Protein AF-A0AAD9L3J3-F1 (afdb_monomer_lite)

Organism: Ridgeia piscesae (NCBI:txid27915)

Radius of gyration: 16.7 Å; chains: 1; bounding box: 38×34×41 Å

pLDDT: mean 74.34, std 14.85, range [34.91, 92.12]

Secondary structure (DSSP, 8-state):
-PPPPSTT--HHHHHHHHHHHHHHHHHHHHHHHHHHH-GGGGS---S-HHHHHHHHHHHHHHHHHHHHH-HHHHHHHSPEE-TT-PEEPPGGGG-TTGGGTT--

Sequence (104 aa):
MKPYSHRNIDRAKLIYNYRLSWHRRMVENAFGKHVNGFMVFLTTINLGPDKVADVLLAACCLHNYLVETNKHTYTSVHDTENTEHHAIAGASRTDPVNRYAFYL

Structure (mmCIF, N/CA/C/O backbone):
data_AF-A0AAD9L3J3-F1
#
_entry.id   AF-A0AAD9L3J3-F1
#
loop_
_atom_site.group_PDB
_atom_site.id
_atom_site.type_symbol
_atom_site.label_atom_id
_atom_site.label_alt_id
_atom_site.label_comp_id
_atom_site.label_asym_id
_atom_site.label_entity_id
_atom_site.label_seq_id
_atom_site.pdbx_PDB_ins_code
_atom_site.Cartn_x
_atom_site.Cartn_y
_atom_site.Cartn_z
_atom_site.occupancy
_atom_site.B_iso_or_equiv
_atom_site.auth_seq_id
_atom_site.auth_comp_id
_atom_site.auth_asym_id
_atom_site.auth_atom_id
_atom_site.pdbx_PDB_model_num
ATOM 1 N N . MET A 1 1 ? 5.222 -9.314 -11.041 1.00 78.38 1 MET A N 1
ATOM 2 C CA . MET A 1 1 ? 6.160 -9.125 -12.178 1.00 78.38 1 MET A CA 1
ATOM 3 C C . MET A 1 1 ? 7.602 -9.317 -11.721 1.00 78.38 1 MET A C 1
ATOM 5 O O . MET A 1 1 ? 7.926 -8.928 -10.603 1.00 78.38 1 MET A O 1
ATOM 9 N N . LYS A 1 2 ? 8.462 -9.908 -12.559 1.00 86.12 2 LYS A N 1
ATOM 10 C CA . LYS A 1 2 ? 9.881 -10.149 -12.244 1.00 86.12 2 LYS A CA 1
ATOM 11 C C . LYS A 1 2 ? 10.755 -9.056 -12.890 1.00 86.12 2 LYS A C 1
ATOM 13 O O . LYS A 1 2 ? 10.549 -8.788 -14.074 1.00 86.12 2 LYS A O 1
ATOM 18 N N . PRO A 1 3 ? 11.672 -8.397 -12.153 1.00 88.62 3 PRO A N 1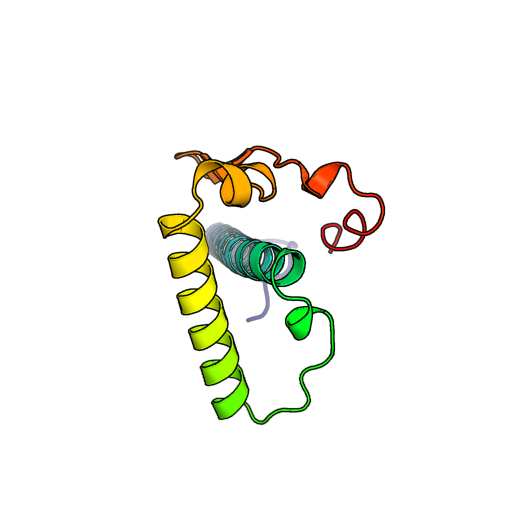
ATOM 19 C CA . PRO A 1 3 ? 12.611 -7.445 -12.749 1.00 88.62 3 PRO A CA 1
ATOM 20 C C . PRO A 1 3 ? 13.627 -8.171 -13.642 1.00 88.62 3 PRO A C 1
ATOM 22 O O . PRO A 1 3 ? 13.952 -9.338 -13.404 1.00 88.62 3 PRO A O 1
ATOM 25 N N . TYR A 1 4 ? 14.151 -7.478 -14.653 1.00 91.06 4 TYR A N 1
ATOM 26 C CA . TYR A 1 4 ? 15.258 -7.984 -15.464 1.00 91.06 4 TYR A CA 1
ATOM 27 C C . TYR A 1 4 ? 16.557 -8.016 -14.646 1.00 91.06 4 TYR A C 1
ATOM 29 O O . TYR A 1 4 ? 16.787 -7.150 -13.802 1.00 91.06 4 TYR A O 1
ATOM 37 N N . SER A 1 5 ? 17.413 -9.008 -14.908 1.00 87.50 5 SER A N 1
ATOM 38 C CA . SER A 1 5 ? 18.738 -9.123 -14.279 1.00 87.50 5 SER A CA 1
ATOM 39 C C . SER A 1 5 ? 19.615 -7.915 -14.613 1.00 87.50 5 SER A C 1
ATOM 41 O O . SER A 1 5 ? 19.650 -7.499 -15.762 1.00 87.50 5 SER A O 1
ATOM 43 N N . HIS A 1 6 ? 20.371 -7.397 -13.641 1.00 82.00 6 HIS A N 1
ATOM 44 C CA . HIS A 1 6 ? 21.234 -6.216 -13.802 1.00 82.00 6 HIS A CA 1
ATOM 45 C C . HIS A 1 6 ? 22.471 -6.441 -14.694 1.00 82.00 6 HIS A C 1
ATOM 47 O O . HIS A 1 6 ? 23.208 -5.499 -14.970 1.00 82.00 6 HIS A O 1
ATOM 53 N N . ARG A 1 7 ? 22.720 -7.672 -15.158 1.00 83.25 7 ARG A N 1
ATOM 54 C CA . ARG A 1 7 ? 23.859 -7.996 -16.032 1.00 83.25 7 ARG A CA 1
ATOM 55 C C . ARG A 1 7 ? 23.503 -7.724 -17.497 1.00 83.25 7 ARG A C 1
ATOM 57 O O . ARG A 1 7 ? 22.515 -8.271 -17.980 1.00 83.25 7 ARG A O 1
ATOM 64 N N . ASN A 1 8 ? 24.322 -6.931 -18.197 1.00 79.00 8 ASN A N 1
ATOM 65 C CA . ASN A 1 8 ? 24.156 -6.575 -19.617 1.00 79.00 8 ASN A CA 1
ATOM 66 C C . ASN A 1 8 ? 22.734 -6.087 -19.961 1.00 79.00 8 ASN A C 1
ATOM 68 O O . ASN A 1 8 ? 22.064 -6.626 -20.846 1.00 79.00 8 ASN A O 1
ATOM 72 N N . ILE A 1 9 ? 22.245 -5.091 -19.215 1.00 83.38 9 ILE A N 1
ATOM 73 C CA . ILE A 1 9 ? 20.902 -4.542 -19.407 1.00 83.38 9 ILE A CA 1
ATOM 74 C C . ILE A 1 9 ? 20.886 -3.527 -20.555 1.00 83.38 9 ILE A C 1
ATOM 76 O O . ILE A 1 9 ? 21.650 -2.567 -20.575 1.00 83.38 9 ILE A O 1
ATOM 80 N N . ASP A 1 10 ? 19.975 -3.747 -21.500 1.00 89.50 10 ASP A N 1
ATOM 81 C CA . ASP A 1 10 ? 19.651 -2.774 -22.538 1.00 89.50 10 ASP A CA 1
ATOM 82 C C . ASP A 1 10 ? 18.856 -1.589 -21.956 1.00 89.50 10 ASP A C 1
ATOM 84 O O . ASP A 1 10 ? 18.133 -1.737 -20.962 1.00 89.50 10 ASP A O 1
ATOM 88 N N . ARG A 1 11 ? 18.939 -0.413 -22.590 1.00 89.75 11 ARG A N 1
ATOM 89 C CA . ARG A 1 11 ? 18.298 0.821 -22.105 1.00 89.75 11 ARG A CA 1
ATOM 90 C C . ARG A 1 11 ? 16.798 0.644 -21.855 1.00 89.75 11 ARG A C 1
ATOM 92 O O . ARG A 1 11 ? 16.292 1.137 -20.847 1.00 89.75 11 ARG A O 1
ATOM 99 N N . ALA A 1 12 ? 16.087 -0.092 -22.711 1.00 89.44 12 ALA A N 1
ATOM 100 C CA . ALA A 1 12 ? 14.656 -0.336 -22.527 1.00 89.44 12 ALA A CA 1
ATOM 101 C C . ALA A 1 12 ? 14.364 -1.158 -21.256 1.00 89.44 12 ALA A C 1
ATOM 103 O O . ALA A 1 12 ? 13.420 -0.865 -20.517 1.00 89.44 12 ALA A O 1
ATOM 104 N N . LYS A 1 13 ? 15.215 -2.146 -20.950 1.00 90.88 13 LYS A N 1
ATOM 105 C CA . LYS A 1 13 ? 15.105 -2.977 -19.740 1.00 90.88 13 LYS A CA 1
ATOM 106 C C . LYS A 1 13 ? 15.420 -2.181 -18.474 1.00 90.88 13 LYS A C 1
ATOM 108 O O . LYS A 1 13 ? 14.774 -2.401 -17.451 1.00 90.88 13 LYS A O 1
ATOM 113 N N . LEU A 1 14 ? 16.358 -1.234 -18.549 1.00 90.12 14 LEU A N 1
ATOM 114 C CA . LEU A 1 14 ? 16.665 -0.321 -17.445 1.00 90.12 14 LEU A CA 1
ATOM 115 C C . LEU A 1 14 ? 15.466 0.579 -17.118 1.00 90.12 14 LEU A C 1
ATOM 117 O O . LEU A 1 14 ? 15.068 0.671 -15.958 1.00 90.12 14 LEU A O 1
ATOM 121 N N . ILE A 1 15 ? 14.844 1.178 -18.141 1.00 89.94 15 ILE A N 1
ATOM 122 C CA . ILE A 1 15 ? 13.639 2.009 -17.984 1.00 89.94 15 ILE A CA 1
ATOM 123 C C . ILE A 1 15 ? 12.494 1.189 -17.383 1.00 89.94 15 ILE A C 1
ATOM 125 O O . ILE A 1 15 ? 11.819 1.657 -16.465 1.00 89.94 15 ILE A O 1
ATOM 129 N N . TYR A 1 16 ? 12.284 -0.040 -17.861 1.00 91.69 16 TYR A N 1
ATOM 130 C CA . TYR A 1 16 ? 11.275 -0.932 -17.294 1.00 91.69 16 TYR A CA 1
ATOM 131 C C . TYR A 1 16 ? 11.550 -1.244 -15.816 1.00 91.69 16 TYR A C 1
ATOM 133 O O . TYR A 1 16 ? 10.651 -1.096 -14.992 1.00 91.69 16 TYR A O 1
ATOM 141 N N . ASN A 1 17 ? 12.779 -1.635 -15.458 1.00 92.12 17 ASN A N 1
ATOM 142 C CA . ASN A 1 17 ? 13.137 -1.937 -14.070 1.00 92.12 17 ASN A CA 1
ATOM 143 C C . ASN A 1 17 ? 12.948 -0.719 -13.161 1.00 92.12 17 ASN A C 1
ATOM 145 O O . ASN A 1 17 ? 12.389 -0.853 -12.076 1.00 92.12 17 ASN A O 1
ATOM 149 N N . TYR A 1 18 ? 13.355 0.468 -13.615 1.00 91.31 18 TYR A N 1
ATOM 150 C CA . TYR A 1 18 ? 13.148 1.713 -12.880 1.00 91.31 18 TYR A CA 1
ATOM 151 C C . TYR A 1 18 ? 11.660 1.982 -12.631 1.00 91.31 18 TYR A C 1
ATOM 153 O O . TYR A 1 18 ? 11.261 2.220 -11.490 1.00 91.31 18 TYR A O 1
ATOM 161 N N . ARG A 1 19 ? 10.823 1.866 -13.672 1.00 90.75 19 ARG A N 1
ATOM 162 C CA . ARG A 1 19 ? 9.366 2.007 -13.547 1.00 90.75 19 ARG A CA 1
ATOM 163 C C . ARG A 1 19 ? 8.798 0.974 -12.583 1.00 90.75 19 ARG A C 1
ATOM 165 O O . ARG A 1 19 ? 8.004 1.334 -11.725 1.00 90.75 19 ARG A O 1
ATOM 172 N N . LEU A 1 20 ? 9.201 -0.291 -12.682 1.00 90.62 20 LEU A N 1
ATOM 173 C CA . LEU A 1 20 ? 8.731 -1.344 -11.782 1.00 90.62 20 LEU A CA 1
ATOM 174 C C . LEU A 1 20 ? 9.092 -1.042 -10.318 1.00 90.62 20 LEU A C 1
ATOM 176 O O . LEU A 1 20 ? 8.239 -1.168 -9.445 1.00 90.62 20 LEU A O 1
ATOM 180 N N . SER A 1 21 ? 10.323 -0.603 -10.050 1.00 88.06 21 SER A N 1
ATOM 181 C CA . SER A 1 21 ? 10.769 -0.211 -8.706 1.00 88.06 21 SER A CA 1
ATOM 182 C C . SER A 1 21 ? 10.086 1.055 -8.189 1.00 88.06 21 SER A C 1
ATOM 184 O O . SER A 1 21 ? 9.940 1.222 -6.982 1.00 88.06 21 SER A O 1
ATOM 186 N N . TRP A 1 22 ? 9.703 1.978 -9.072 1.00 85.31 22 TRP A N 1
ATOM 187 C CA . TRP A 1 22 ? 8.903 3.145 -8.704 1.00 85.31 22 TRP A CA 1
ATOM 188 C C . TRP A 1 22 ? 7.487 2.734 -8.288 1.00 85.31 22 TRP A C 1
ATOM 190 O O . TRP A 1 22 ? 7.083 3.052 -7.176 1.00 85.31 22 TRP A O 1
ATOM 200 N N . HIS A 1 23 ? 6.788 1.926 -9.094 1.00 87.00 23 HIS A N 1
ATOM 201 C CA . HIS A 1 23 ? 5.453 1.434 -8.731 1.00 87.00 23 HIS A CA 1
ATOM 202 C C . HIS A 1 23 ? 5.468 0.599 -7.441 1.00 87.00 23 HIS A C 1
ATOM 204 O O . HIS A 1 23 ? 4.565 0.744 -6.627 1.00 87.00 23 HIS A O 1
ATOM 210 N N . ARG A 1 24 ? 6.491 -0.244 -7.222 1.00 87.19 24 ARG A N 1
ATOM 211 C CA . ARG A 1 24 ? 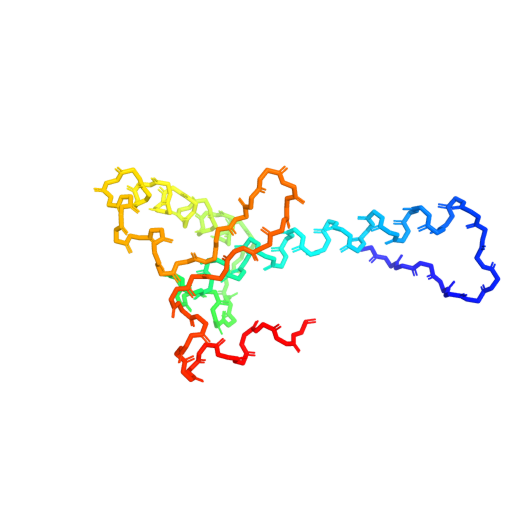6.643 -0.986 -5.956 1.00 87.19 24 ARG A CA 1
ATOM 212 C C . ARG A 1 24 ? 6.749 -0.056 -4.758 1.00 87.19 24 ARG A C 1
ATOM 214 O O . ARG A 1 24 ? 5.939 -0.191 -3.854 1.00 87.19 24 ARG A O 1
ATOM 221 N N . ARG A 1 25 ? 7.640 0.939 -4.818 1.00 83.38 25 ARG A N 1
ATOM 222 C CA . ARG A 1 25 ? 7.757 1.955 -3.763 1.00 83.38 25 ARG A CA 1
ATOM 223 C C . ARG A 1 25 ? 6.459 2.714 -3.532 1.00 83.38 25 ARG A C 1
ATOM 225 O O . ARG A 1 25 ? 6.114 2.954 -2.390 1.00 83.38 25 ARG A O 1
ATOM 232 N N . MET A 1 26 ? 5.721 3.078 -4.583 1.00 80.62 26 MET A N 1
ATOM 233 C CA . MET A 1 26 ? 4.424 3.749 -4.414 1.00 80.62 26 MET A CA 1
ATOM 234 C C . MET A 1 26 ? 3.425 2.871 -3.656 1.00 80.62 26 MET A C 1
ATOM 236 O O . MET A 1 26 ? 2.728 3.356 -2.769 1.00 80.62 26 MET A O 1
ATOM 240 N N . VAL A 1 27 ? 3.368 1.579 -3.992 1.00 82.56 27 VAL A N 1
ATOM 241 C CA . VAL A 1 27 ? 2.495 0.616 -3.314 1.00 82.56 27 VAL A CA 1
ATOM 242 C C . VAL A 1 27 ? 2.954 0.405 -1.868 1.00 82.56 27 VAL A C 1
ATOM 244 O O . VAL A 1 27 ? 2.143 0.526 -0.958 1.00 82.56 27 VAL A O 1
ATOM 247 N N . GLU A 1 28 ? 4.244 0.166 -1.636 1.00 80.56 28 GLU A N 1
ATOM 248 C CA . GLU A 1 28 ? 4.840 0.005 -0.302 1.00 80.56 28 GLU A CA 1
ATOM 249 C C . GLU A 1 28 ? 4.614 1.243 0.578 1.00 80.56 28 GLU A C 1
ATOM 251 O O . GLU A 1 28 ? 4.161 1.105 1.710 1.00 80.56 28 GLU A O 1
ATOM 256 N N . ASN A 1 29 ? 4.811 2.454 0.047 1.00 77.75 29 ASN A N 1
ATOM 257 C CA . ASN A 1 29 ? 4.528 3.704 0.756 1.00 77.75 29 ASN A CA 1
ATOM 258 C C . ASN A 1 29 ? 3.042 3.831 1.123 1.00 77.75 29 ASN A C 1
ATOM 260 O O . ASN A 1 29 ? 2.713 4.244 2.237 1.00 77.75 29 ASN A O 1
ATOM 264 N N . ALA A 1 30 ? 2.131 3.477 0.209 1.00 79.94 30 ALA A N 1
ATOM 265 C CA . ALA A 1 30 ? 0.695 3.505 0.479 1.00 79.94 30 ALA A CA 1
ATOM 266 C C . ALA A 1 30 ? 0.311 2.510 1.587 1.00 79.94 30 ALA A C 1
ATOM 268 O O . ALA A 1 30 ? -0.378 2.876 2.540 1.00 79.94 30 ALA A O 1
ATOM 269 N N . PHE A 1 31 ? 0.818 1.276 1.520 1.00 78.62 31 PHE A N 1
ATOM 270 C CA . PHE A 1 31 ? 0.613 0.283 2.574 1.00 78.62 31 PHE A CA 1
ATOM 271 C C . PHE A 1 31 ? 1.264 0.694 3.897 1.00 78.62 31 PHE A C 1
ATOM 273 O O . PHE A 1 31 ? 0.649 0.503 4.938 1.00 78.62 31 PHE A O 1
ATOM 280 N N . GLY A 1 32 ? 2.437 1.329 3.882 1.00 76.44 32 GLY A N 1
ATOM 281 C CA . GLY A 1 32 ? 3.094 1.855 5.081 1.00 76.44 32 GLY A CA 1
ATOM 282 C C . GLY A 1 32 ? 2.245 2.902 5.810 1.00 76.44 32 GLY A C 1
ATOM 283 O O . GLY A 1 32 ? 2.135 2.873 7.038 1.00 76.44 32 GLY A O 1
ATOM 284 N N . LYS A 1 33 ? 1.549 3.777 5.067 1.00 73.19 33 LYS A N 1
ATOM 285 C CA . LYS A 1 33 ? 0.571 4.713 5.654 1.00 73.19 33 LYS A CA 1
ATOM 286 C C . LYS A 1 33 ? -0.587 3.975 6.321 1.00 73.19 33 LYS A C 1
ATOM 288 O O . LYS A 1 33 ? -0.976 4.332 7.433 1.00 73.19 33 LYS A O 1
ATOM 293 N N . HIS A 1 34 ? -1.106 2.937 5.669 1.00 76.62 34 HIS A N 1
ATOM 294 C CA . HIS A 1 34 ? -2.190 2.133 6.223 1.00 76.62 34 HIS A CA 1
ATOM 295 C C . HIS A 1 34 ? -1.755 1.28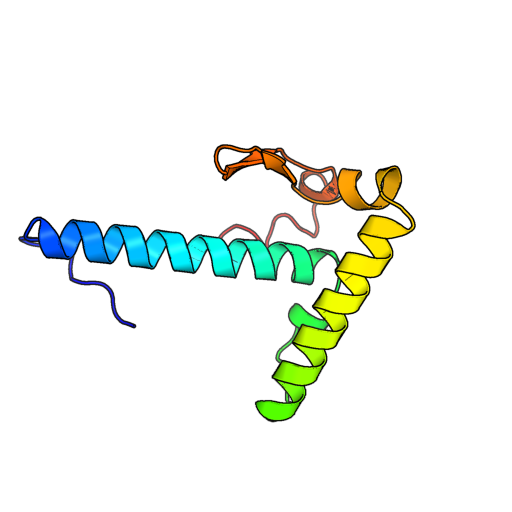1 7.414 1.00 76.62 34 HIS A C 1
ATOM 297 O O . HIS A 1 34 ? -2.519 1.169 8.356 1.00 76.62 34 HIS A O 1
ATOM 303 N N . VAL A 1 35 ? -0.541 0.739 7.429 1.00 74.12 35 VAL A N 1
ATOM 304 C CA . VAL A 1 35 ? 0.004 -0.054 8.540 1.00 74.12 35 VAL A CA 1
ATOM 305 C C . VAL A 1 35 ? 0.145 0.784 9.812 1.00 74.12 35 VAL A C 1
ATOM 307 O O . VAL A 1 35 ? -0.232 0.330 10.891 1.00 74.12 35 VAL A O 1
ATOM 310 N N . ASN A 1 36 ? 0.619 2.024 9.681 1.00 67.44 36 ASN A N 1
ATOM 311 C CA . ASN A 1 36 ? 0.771 2.935 10.813 1.00 67.44 36 ASN A CA 1
ATOM 312 C C . ASN A 1 36 ? -0.579 3.397 11.402 1.00 67.44 36 ASN A C 1
ATOM 314 O O . ASN A 1 36 ? -0.683 3.643 12.598 1.00 67.44 36 ASN A O 1
ATOM 318 N N . GLY A 1 37 ? -1.621 3.520 10.570 1.00 66.62 37 GLY A N 1
ATOM 319 C CA . GLY A 1 37 ? -2.958 3.945 11.012 1.00 66.62 37 GLY A CA 1
ATOM 320 C C . GLY A 1 37 ? -3.921 2.797 11.338 1.00 66.62 37 GLY A C 1
ATOM 321 O O . GLY A 1 37 ? -4.849 2.964 12.124 1.00 66.62 37 GLY A O 1
ATOM 322 N N . PHE A 1 38 ? -3.715 1.629 10.734 1.00 71.31 38 PHE A N 1
ATOM 323 C CA . PHE A 1 38 ? -4.621 0.488 10.767 1.00 71.31 38 PHE A CA 1
ATOM 324 C C . PHE A 1 38 ? -3.814 -0.802 10.954 1.00 71.31 38 PHE A C 1
ATOM 326 O O . PHE A 1 38 ? -3.383 -1.453 10.001 1.00 71.31 38 PHE A O 1
ATOM 333 N N . MET A 1 39 ? -3.677 -1.215 12.217 1.00 69.75 39 MET A N 1
ATOM 334 C CA . MET A 1 39 ? -2.954 -2.428 12.632 1.00 69.75 39 MET A CA 1
ATOM 335 C C . MET A 1 39 ? -3.460 -3.721 11.970 1.00 69.75 39 MET A C 1
ATOM 337 O O . MET A 1 39 ? -2.769 -4.736 11.996 1.00 69.75 39 MET A O 1
ATOM 341 N N . VAL A 1 40 ? -4.641 -3.699 11.342 1.00 70.06 40 VAL A N 1
ATOM 342 C CA . VAL A 1 40 ? -5.182 -4.826 10.568 1.00 70.06 40 VAL A CA 1
ATOM 343 C C . VAL A 1 40 ? -4.226 -5.284 9.457 1.00 70.06 40 VAL A C 1
ATOM 345 O O . VAL A 1 40 ? -4.178 -6.471 9.154 1.00 70.06 40 VAL A O 1
ATOM 348 N N . PHE A 1 41 ? -3.403 -4.381 8.910 1.00 71.75 41 PHE A N 1
ATOM 349 C CA . PHE A 1 41 ? -2.424 -4.705 7.866 1.00 71.75 41 PHE A CA 1
ATOM 350 C C . PHE A 1 41 ? -1.078 -5.228 8.404 1.00 71.75 41 PHE A C 1
ATOM 352 O O . PHE A 1 41 ? -0.249 -5.664 7.612 1.00 71.75 41 PHE A O 1
ATOM 359 N N . LEU A 1 42 ? -0.853 -5.222 9.727 1.00 71.81 42 LEU A N 1
ATOM 360 C CA . LEU A 1 42 ? 0.354 -5.790 10.361 1.00 71.81 42 LEU A CA 1
ATOM 361 C C . LEU A 1 42 ? 0.283 -7.310 10.544 1.00 71.81 42 LEU A C 1
ATOM 363 O O . LEU A 1 42 ? 1.283 -7.941 10.880 1.00 71.81 42 LEU A O 1
ATOM 367 N N . THR A 1 43 ? -0.897 -7.899 10.364 1.00 72.75 43 THR A N 1
ATOM 368 C CA . THR A 1 43 ? -1.133 -9.328 10.581 1.00 72.75 43 THR A CA 1
ATOM 369 C C . THR A 1 43 ? -1.555 -10.005 9.289 1.00 72.75 43 THR A C 1
ATOM 371 O O . THR A 1 43 ? -2.149 -9.383 8.409 1.00 72.75 43 THR A O 1
ATOM 374 N N . THR A 1 44 ? -1.241 -11.294 9.162 1.00 76.25 44 THR A N 1
ATOM 375 C CA . THR A 1 44 ? -1.671 -12.093 8.015 1.00 76.25 44 THR A CA 1
ATOM 376 C C . THR A 1 44 ? -3.193 -12.096 7.941 1.00 76.25 44 THR A C 1
ATOM 378 O O . THR A 1 44 ? -3.871 -12.642 8.813 1.00 76.25 44 THR A O 1
ATOM 381 N N . ILE A 1 45 ? -3.733 -11.495 6.885 1.00 80.31 45 ILE A N 1
ATOM 382 C CA . ILE A 1 45 ? -5.173 -11.405 6.684 1.00 80.31 45 ILE A CA 1
ATOM 383 C C . ILE A 1 45 ? -5.669 -12.748 6.136 1.00 80.31 45 ILE A C 1
ATOM 385 O O . ILE A 1 45 ? -5.526 -13.038 4.951 1.00 80.31 45 ILE A O 1
ATOM 389 N N . ASN A 1 46 ? -6.258 -13.577 6.999 1.00 82.19 46 ASN A N 1
ATOM 390 C CA . ASN A 1 46 ? -6.856 -14.861 6.617 1.00 82.19 46 ASN A CA 1
ATOM 391 C C . ASN A 1 46 ? -8.274 -14.672 6.037 1.00 82.19 46 ASN A C 1
ATOM 393 O O . ASN A 1 46 ? -9.255 -15.199 6.560 1.00 82.19 46 ASN A O 1
ATOM 397 N N . LEU A 1 47 ? -8.390 -13.847 4.995 1.00 84.50 47 LEU A N 1
ATOM 398 C CA . LEU A 1 47 ? -9.635 -13.569 4.279 1.00 84.50 47 LEU A CA 1
ATOM 399 C C . LEU A 1 47 ? -9.469 -13.921 2.798 1.00 84.50 47 LEU A C 1
ATOM 401 O O . LEU A 1 47 ? -8.378 -13.828 2.239 1.00 84.50 47 LEU A O 1
ATOM 405 N N . GLY A 1 48 ? -10.575 -14.294 2.151 1.00 88.50 48 GLY A N 1
ATOM 406 C CA . GLY A 1 48 ? -10.608 -14.439 0.696 1.00 88.50 48 GLY A CA 1
ATOM 407 C C . GLY A 1 48 ? -10.317 -13.105 -0.012 1.00 88.50 48 GLY A C 1
ATOM 408 O O . GLY A 1 48 ? -10.592 -12.045 0.557 1.00 88.50 48 GLY A O 1
ATOM 409 N N . PRO A 1 49 ? -9.795 -13.134 -1.250 1.00 87.31 49 PRO A N 1
ATOM 410 C CA . PRO A 1 49 ? -9.338 -11.938 -1.965 1.00 87.31 49 PRO A CA 1
ATOM 411 C C . PRO A 1 49 ? -10.423 -10.861 -2.104 1.00 87.31 49 PRO A C 1
ATOM 413 O O . PRO A 1 49 ? -10.126 -9.679 -1.941 1.00 87.31 49 PRO A O 1
ATOM 416 N N . ASP A 1 50 ? -11.681 -11.259 -2.303 1.00 88.06 50 ASP A N 1
ATOM 417 C CA . ASP A 1 50 ? -12.811 -10.328 -2.418 1.00 88.06 50 ASP A 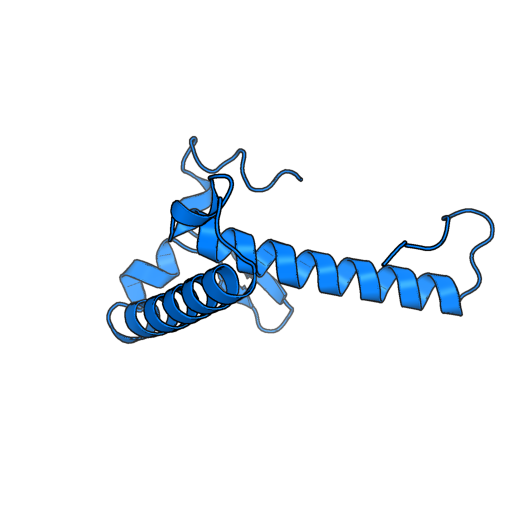CA 1
ATOM 418 C C . ASP A 1 50 ? -13.019 -9.522 -1.126 1.00 88.06 50 ASP A C 1
ATOM 420 O O . ASP A 1 50 ? -13.217 -8.311 -1.148 1.00 88.06 50 ASP A O 1
ATOM 424 N N . LYS A 1 51 ? -12.881 -10.181 0.030 1.00 86.31 51 LYS A N 1
ATOM 425 C CA . LYS A 1 51 ? -13.020 -9.544 1.346 1.00 86.31 51 LYS A CA 1
ATOM 426 C C . LYS A 1 51 ? -11.829 -8.662 1.693 1.00 86.31 51 LYS A C 1
ATOM 428 O O . LYS A 1 51 ? -11.997 -7.654 2.370 1.00 86.31 51 LYS A O 1
ATOM 433 N N . VAL A 1 52 ? -10.634 -9.012 1.222 1.00 86.62 52 VAL A N 1
ATOM 434 C CA . VAL A 1 52 ? -9.453 -8.151 1.374 1.00 86.62 52 VAL A CA 1
ATOM 435 C C . VAL A 1 52 ? -9.642 -6.843 0.602 1.00 86.62 52 VAL A C 1
ATOM 437 O O . VAL A 1 52 ? -9.290 -5.784 1.119 1.00 86.62 52 VAL A O 1
ATOM 440 N N . ALA A 1 53 ? -10.244 -6.890 -0.591 1.00 87.38 53 ALA A N 1
ATOM 441 C CA . ALA A 1 53 ? -10.570 -5.686 -1.354 1.00 87.38 53 ALA A CA 1
ATOM 442 C C . ALA A 1 53 ? -11.563 -4.780 -0.605 1.00 87.38 53 ALA A C 1
ATOM 444 O O . ALA A 1 53 ? -11.332 -3.573 -0.520 1.00 87.38 53 ALA A O 1
ATOM 445 N N . ASP A 1 54 ? -12.600 -5.359 0.011 1.00 89.88 54 ASP A N 1
ATOM 446 C CA . ASP A 1 54 ? -13.550 -4.616 0.852 1.00 89.88 54 ASP A CA 1
ATOM 447 C C . ASP A 1 54 ? -12.848 -3.935 2.043 1.00 89.88 54 ASP A C 1
ATOM 449 O O . ASP A 1 54 ? -13.088 -2.760 2.324 1.00 89.88 54 ASP A O 1
ATOM 453 N N . VAL A 1 55 ? -11.940 -4.645 2.726 1.00 87.44 55 VAL A N 1
ATOM 454 C CA . VAL A 1 55 ? -11.159 -4.101 3.855 1.00 87.44 55 VAL A CA 1
ATOM 455 C C . VAL A 1 55 ? -10.255 -2.952 3.406 1.00 87.44 55 VAL A C 1
ATOM 457 O O . VAL A 1 55 ? -10.177 -1.930 4.089 1.00 87.44 55 VAL A O 1
ATOM 460 N N . LEU A 1 56 ? -9.596 -3.086 2.252 1.00 85.69 56 LEU A N 1
ATOM 461 C CA . LEU A 1 56 ? -8.766 -2.026 1.676 1.00 85.69 56 LEU A CA 1
ATOM 462 C C . LEU A 1 56 ? -9.593 -0.782 1.343 1.00 85.69 56 LEU A C 1
ATOM 464 O O . LEU A 1 56 ? -9.205 0.326 1.705 1.00 85.69 56 LEU A O 1
ATOM 468 N N . LEU A 1 57 ? -10.750 -0.957 0.701 1.00 87.38 57 LEU A N 1
ATOM 469 C CA . LEU A 1 57 ? -11.659 0.145 0.384 1.00 87.38 57 LEU A CA 1
ATOM 470 C C . LEU A 1 57 ? -12.162 0.839 1.653 1.00 87.38 57 LEU A C 1
ATOM 472 O O . LEU A 1 57 ? -12.125 2.067 1.731 1.00 87.38 57 LEU A O 1
ATOM 476 N N . ALA A 1 58 ? -12.555 0.071 2.670 1.00 89.00 58 ALA A N 1
ATOM 477 C CA . ALA A 1 58 ? -12.966 0.613 3.959 1.00 89.00 58 ALA A CA 1
ATOM 478 C C . ALA A 1 58 ? -11.836 1.414 4.630 1.00 89.00 58 ALA A C 1
ATOM 480 O O . ALA A 1 58 ? -12.080 2.512 5.132 1.00 89.00 58 ALA A O 1
ATOM 481 N N . ALA A 1 59 ? -10.594 0.918 4.585 1.00 86.06 59 ALA A N 1
ATOM 482 C CA . ALA A 1 59 ? -9.427 1.627 5.108 1.00 86.06 59 ALA A CA 1
ATOM 483 C C . ALA A 1 59 ? -9.144 2.932 4.346 1.00 86.06 59 ALA A C 1
ATOM 485 O O . ALA A 1 59 ? -8.845 3.947 4.973 1.00 86.06 59 ALA A O 1
ATOM 486 N N . CYS A 1 60 ? -9.289 2.943 3.017 1.00 84.88 60 CYS A N 1
ATOM 487 C CA . CYS A 1 60 ? -9.182 4.155 2.199 1.00 84.88 60 CYS A CA 1
ATOM 488 C C . CYS A 1 60 ? -10.272 5.179 2.545 1.00 84.88 60 CYS A C 1
ATOM 490 O O . CYS A 1 60 ? -9.973 6.355 2.750 1.00 84.88 60 CYS A O 1
ATOM 492 N N . CYS A 1 61 ? -11.532 4.747 2.648 1.00 88.44 61 CYS A N 1
ATOM 493 C CA . CYS A 1 61 ? -12.642 5.617 3.036 1.00 88.44 61 CYS A CA 1
ATOM 494 C C . CYS A 1 61 ? -12.425 6.217 4.429 1.00 88.44 61 CYS A C 1
ATOM 496 O O . CYS A 1 61 ? -12.602 7.420 4.617 1.00 88.44 61 CYS A O 1
ATOM 498 N N . LEU A 1 62 ? -11.996 5.395 5.389 1.00 85.81 62 LEU A N 1
ATOM 499 C CA . LEU A 1 62 ? -11.723 5.834 6.752 1.00 85.81 62 LEU A CA 1
ATOM 500 C C . LEU A 1 62 ? -10.526 6.789 6.813 1.00 85.81 62 LEU A C 1
ATOM 502 O O . LEU A 1 62 ? -10.602 7.810 7.488 1.00 85.81 62 LEU A O 1
ATOM 506 N N . HIS A 1 63 ? -9.454 6.508 6.068 1.00 83.19 63 HIS A N 1
ATOM 507 C CA . HIS A 1 63 ? -8.316 7.416 5.931 1.00 83.19 63 HIS A CA 1
ATOM 508 C C . HIS A 1 63 ? -8.761 8.787 5.411 1.00 83.19 63 HIS A C 1
ATOM 510 O O . HIS A 1 63 ? -8.470 9.802 6.037 1.00 83.19 63 HIS A O 1
ATOM 516 N N . ASN A 1 64 ? -9.533 8.819 4.322 1.00 85.38 64 ASN A N 1
ATOM 517 C CA . ASN A 1 64 ? -10.032 10.066 3.742 1.00 85.38 64 ASN A CA 1
ATOM 518 C C . ASN A 1 64 ? -10.928 10.837 4.723 1.00 85.38 64 ASN A C 1
ATOM 520 O O . ASN A 1 64 ? -10.802 12.053 4.848 1.00 85.38 64 ASN A O 1
ATOM 524 N N . TYR A 1 65 ? -11.793 10.134 5.459 1.00 86.69 65 TYR A N 1
ATOM 525 C CA . TYR A 1 65 ? -12.637 10.738 6.489 1.00 86.69 65 TYR A CA 1
ATOM 526 C C . TYR A 1 65 ? -11.817 11.344 7.639 1.00 86.69 65 TYR A C 1
ATOM 528 O O . TYR A 1 65 ? -12.094 12.462 8.073 1.00 86.69 65 TYR A O 1
ATOM 536 N N . LEU A 1 66 ? -10.790 10.641 8.125 1.00 82.50 66 LEU A N 1
ATOM 537 C CA . LEU A 1 66 ? -9.911 11.124 9.197 1.00 82.50 66 LEU A CA 1
ATOM 538 C C . LEU A 1 66 ? -9.066 12.321 8.754 1.00 82.50 66 LEU A C 1
ATOM 540 O O . LEU A 1 66 ? -8.908 13.274 9.519 1.00 82.50 66 LEU A O 1
ATOM 544 N N . VAL A 1 67 ? -8.577 12.302 7.510 1.00 81.19 67 VAL A N 1
ATOM 545 C CA . VAL A 1 67 ? -7.909 13.454 6.900 1.00 81.19 67 VAL A CA 1
ATOM 546 C C . VAL A 1 67 ? -8.853 14.648 6.881 1.00 81.19 67 VAL A C 1
ATOM 548 O O . VAL A 1 67 ? -8.449 15.719 7.312 1.00 81.19 67 VAL A O 1
ATOM 551 N N . GLU A 1 68 ? -10.099 14.491 6.432 1.00 83.19 68 GLU A N 1
ATOM 552 C CA . GLU A 1 68 ? -11.025 15.622 6.320 1.00 83.19 68 GLU A CA 1
ATOM 553 C C . GLU A 1 68 ? -11.464 16.169 7.685 1.00 83.19 68 GLU A C 1
ATOM 555 O O . GLU A 1 68 ? -11.508 17.381 7.881 1.00 83.19 68 GLU A O 1
ATOM 560 N N . THR A 1 69 ? -11.726 15.289 8.653 1.00 81.94 69 THR A N 1
ATOM 561 C CA . THR A 1 69 ? -12.226 15.679 9.980 1.00 81.94 69 THR A CA 1
ATOM 562 C C . THR A 1 69 ? -11.150 16.213 10.920 1.00 81.94 69 THR A C 1
ATOM 564 O O . THR A 1 69 ? -11.453 17.055 11.760 1.00 81.94 69 THR A O 1
ATOM 567 N N . ASN A 1 70 ? -9.900 15.752 10.805 1.00 76.69 70 ASN A N 1
ATOM 568 C CA . ASN A 1 70 ? -8.822 16.100 11.734 1.00 76.69 70 ASN A CA 1
ATOM 569 C C . ASN A 1 70 ? -7.489 16.363 11.017 1.00 76.69 70 ASN A C 1
ATOM 571 O O . ASN A 1 70 ? -6.453 15.827 11.420 1.00 76.69 70 ASN A O 1
ATOM 575 N N . LYS A 1 71 ? -7.489 17.229 9.986 1.00 70.06 71 LYS A N 1
ATOM 576 C CA . LYS A 1 71 ? -6.292 17.556 9.177 1.00 70.06 71 LYS A CA 1
ATOM 577 C C . LYS A 1 71 ? -5.040 17.779 10.028 1.00 70.06 71 LYS A C 1
ATOM 579 O O . LYS A 1 71 ? -4.051 17.088 9.811 1.00 70.06 71 LYS A O 1
ATOM 584 N N . HIS A 1 72 ? -5.070 18.677 11.014 1.00 66.94 72 HIS A N 1
ATOM 585 C CA . HIS A 1 72 ? -3.869 19.059 11.774 1.00 66.94 72 HIS A CA 1
ATOM 586 C C . HIS A 1 72 ? -3.284 17.946 12.658 1.00 66.94 72 HIS A C 1
ATOM 588 O O . HIS A 1 72 ? -2.064 17.803 12.732 1.00 66.94 72 HIS A O 1
ATOM 594 N N . THR A 1 73 ? -4.126 17.147 13.311 1.00 68.06 73 THR A N 1
ATOM 595 C CA . THR A 1 73 ? -3.662 16.081 14.214 1.00 68.06 73 THR A CA 1
ATOM 596 C C . THR A 1 73 ? -3.314 14.812 13.443 1.00 68.06 73 THR A C 1
ATOM 598 O O . THR A 1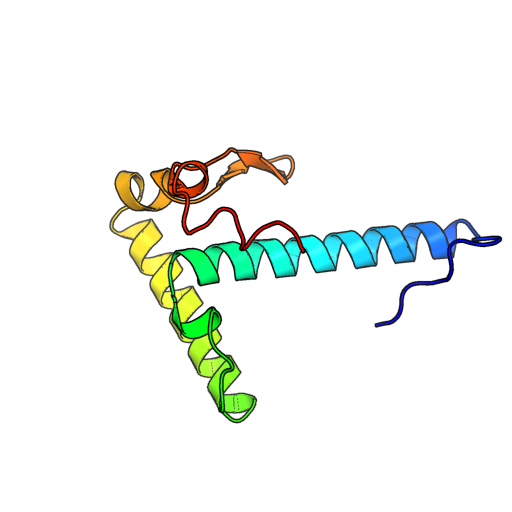 73 ? -2.339 14.148 13.764 1.00 68.06 73 THR A O 1
ATOM 601 N N . TYR A 1 74 ? -4.072 14.484 12.396 1.00 69.31 74 TYR A N 1
ATOM 602 C CA . TYR A 1 74 ? -3.865 13.257 11.633 1.00 69.31 74 TYR A CA 1
ATOM 603 C C . TYR A 1 74 ? -2.668 13.365 10.674 1.00 69.31 74 TYR A C 1
ATOM 605 O O . TYR A 1 74 ? -1.859 12.446 10.585 1.00 69.31 74 TYR A O 1
ATOM 613 N N . THR A 1 75 ? -2.485 14.507 9.999 1.00 65.62 75 THR A N 1
ATOM 614 C CA . THR A 1 75 ? -1.351 14.684 9.068 1.00 65.62 75 THR A CA 1
ATOM 615 C C . THR A 1 75 ? -0.007 14.917 9.757 1.00 65.62 75 THR A C 1
ATOM 617 O O . THR A 1 75 ? 1.016 14.648 9.141 1.00 65.62 75 THR A O 1
ATOM 620 N N . SER A 1 76 ? 0.027 15.364 11.019 1.00 64.12 76 SER A N 1
ATOM 621 C CA . SER A 1 76 ? 1.293 15.569 11.746 1.00 64.12 76 SER A CA 1
ATOM 622 C C . SER A 1 76 ? 1.966 14.258 12.164 1.00 64.12 76 SER A C 1
ATOM 624 O O . SER A 1 76 ? 3.186 14.205 12.325 1.00 64.12 76 SER A O 1
ATOM 626 N N . VAL A 1 77 ? 1.181 13.189 12.309 1.00 63.78 77 VAL A N 1
ATOM 627 C CA . VAL A 1 77 ? 1.653 11.857 12.705 1.00 63.78 77 VAL A CA 1
ATOM 628 C C . VAL A 1 77 ? 2.196 11.083 11.501 1.00 63.78 77 VAL A C 1
ATOM 630 O O . VAL A 1 77 ? 3.189 10.369 11.625 1.00 63.78 77 VAL A O 1
ATOM 633 N N . HIS A 1 78 ? 1.599 11.262 10.321 1.00 64.12 78 HIS A N 1
ATOM 634 C CA . HIS A 1 78 ? 1.955 10.533 9.104 1.00 64.12 78 HIS A CA 1
ATOM 635 C C . HIS A 1 78 ? 2.976 11.271 8.227 1.00 64.12 78 HIS A C 1
ATOM 637 O O . HIS A 1 78 ? 2.968 12.494 8.122 1.00 64.12 78 HIS A O 1
ATOM 643 N N . ASP A 1 79 ? 3.829 10.509 7.537 1.00 63.88 79 ASP A N 1
ATOM 644 C CA . ASP A 1 79 ? 4.722 11.056 6.516 1.00 63.88 79 ASP A CA 1
ATOM 645 C C . ASP A 1 79 ? 3.906 11.672 5.368 1.00 63.88 79 ASP A C 1
ATOM 647 O O . ASP A 1 79 ? 3.035 11.025 4.768 1.00 63.88 79 ASP A O 1
ATOM 651 N N . THR A 1 80 ? 4.201 12.927 5.043 1.00 62.12 80 THR A N 1
ATOM 652 C CA . THR A 1 80 ? 3.597 13.635 3.909 1.00 62.12 80 THR A CA 1
ATOM 653 C C . THR A 1 80 ? 4.569 13.615 2.735 1.00 62.12 80 THR A C 1
ATOM 655 O O . THR A 1 80 ? 5.775 13.671 2.928 1.00 62.12 80 THR A O 1
ATOM 658 N N . GLU A 1 81 ? 4.084 13.478 1.503 1.00 58.50 81 GLU A N 1
ATOM 659 C CA . GLU A 1 81 ? 4.940 13.608 0.316 1.00 58.50 81 GLU A CA 1
ATOM 660 C C . GLU A 1 81 ? 4.757 15.017 -0.247 1.00 58.50 81 GLU A C 1
ATOM 662 O O . GLU A 1 81 ? 3.625 15.492 -0.364 1.00 58.50 81 GLU A O 1
ATOM 667 N N . ASN A 1 82 ? 5.857 15.703 -0.559 1.00 59.22 82 ASN A N 1
ATOM 668 C CA . ASN A 1 82 ? 5.784 16.981 -1.262 1.00 59.22 82 ASN A CA 1
ATOM 669 C C . ASN A 1 82 ? 5.405 16.767 -2.743 1.00 59.22 82 ASN A C 1
ATOM 671 O O . ASN A 1 82 ? 5.349 15.640 -3.237 1.00 59.22 82 ASN A O 1
ATOM 675 N N . THR A 1 83 ? 5.198 17.857 -3.482 1.00 56.09 83 THR A N 1
ATOM 676 C CA . THR A 1 83 ? 4.862 17.841 -4.920 1.00 56.09 83 THR A CA 1
ATOM 677 C C . THR A 1 83 ? 5.910 17.136 -5.801 1.00 56.09 83 THR A C 1
ATOM 679 O O . THR A 1 83 ? 5.622 16.786 -6.940 1.00 56.09 83 THR A O 1
ATOM 682 N N . GLU A 1 84 ? 7.116 16.899 -5.280 1.00 61.47 84 GLU A N 1
ATOM 683 C CA . GLU A 1 84 ? 8.231 16.207 -5.938 1.00 61.47 84 GLU A CA 1
ATOM 684 C C . GLU A 1 84 ? 8.397 14.753 -5.446 1.00 61.47 84 GLU A C 1
ATOM 686 O O . GLU A 1 84 ? 9.413 14.116 -5.721 1.00 61.47 84 GLU A O 1
ATOM 691 N N . HIS A 1 85 ? 7.408 14.209 -4.722 1.00 53.19 85 HIS A N 1
ATOM 692 C CA . HIS A 1 85 ? 7.435 12.875 -4.103 1.00 53.19 85 HIS A CA 1
ATOM 693 C C .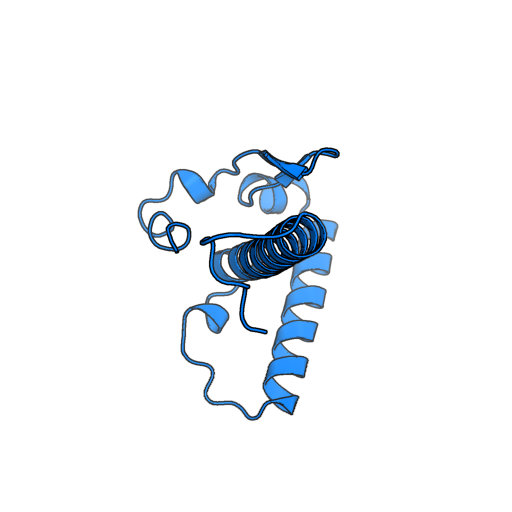 HIS A 1 85 ? 8.574 12.651 -3.094 1.00 53.19 85 HIS A C 1
ATOM 695 O O . HIS A 1 85 ? 8.911 11.513 -2.757 1.00 53.19 85 HIS A O 1
ATOM 701 N N . HIS A 1 86 ? 9.169 13.718 -2.564 1.00 58.22 86 HIS A N 1
ATOM 702 C CA . HIS A 1 86 ? 10.072 13.605 -1.429 1.00 58.22 86 HIS A CA 1
ATOM 703 C C . HIS A 1 86 ? 9.253 13.439 -0.149 1.00 58.22 86 HIS A C 1
ATOM 705 O O . HIS A 1 86 ? 8.362 14.239 0.148 1.00 58.22 86 HIS A O 1
ATOM 711 N N . ALA A 1 87 ? 9.560 12.388 0.611 1.00 60.09 87 ALA A N 1
ATOM 712 C CA . ALA A 1 87 ? 8.914 12.119 1.886 1.00 60.09 87 ALA A CA 1
ATOM 713 C C . ALA A 1 87 ? 9.373 13.139 2.939 1.00 60.09 87 ALA A C 1
ATOM 715 O O . ALA A 1 87 ? 10.546 13.193 3.305 1.00 60.09 87 ALA A O 1
ATOM 716 N N . ILE A 1 88 ? 8.430 13.920 3.450 1.00 65.19 88 ILE A N 1
ATOM 717 C CA . ILE A 1 88 ? 8.560 14.761 4.634 1.00 65.19 88 ILE A CA 1
ATOM 718 C C . ILE A 1 88 ? 8.185 13.899 5.840 1.00 65.19 88 ILE A C 1
ATOM 720 O O . ILE A 1 88 ? 7.098 13.321 5.900 1.00 65.19 88 ILE A O 1
ATOM 724 N N . ALA A 1 89 ? 9.114 13.791 6.787 1.00 61.44 89 ALA A N 1
ATOM 725 C CA . ALA A 1 89 ? 8.954 12.949 7.961 1.00 61.44 89 ALA A CA 1
ATOM 726 C C . ALA A 1 89 ? 7.869 13.478 8.913 1.00 61.44 89 ALA A C 1
ATOM 728 O O . ALA A 1 89 ? 7.977 14.599 9.408 1.00 61.44 89 ALA A O 1
ATOM 729 N N . GLY A 1 90 ? 6.856 12.655 9.184 1.00 62.00 90 GLY A N 1
ATOM 730 C CA . GLY A 1 90 ? 5.865 12.872 10.236 1.00 62.00 90 GLY A CA 1
ATOM 731 C C . GLY A 1 90 ? 6.352 12.367 11.598 1.00 62.00 90 GLY A C 1
ATOM 732 O O . GLY A 1 90 ? 7.357 11.655 11.705 1.00 62.00 90 GLY A O 1
ATOM 733 N N . ALA A 1 91 ? 5.623 12.712 12.662 1.00 63.34 91 ALA A N 1
ATOM 734 C CA . ALA A 1 91 ? 5.994 12.388 14.040 1.00 63.34 91 ALA A CA 1
ATOM 735 C C . ALA A 1 91 ? 6.086 10.874 14.329 1.00 63.34 91 ALA A C 1
ATOM 737 O O . ALA A 1 91 ? 6.809 10.484 15.237 1.00 63.34 91 ALA A O 1
ATOM 738 N N . SER A 1 92 ? 5.455 9.991 13.542 1.00 57.69 92 SER A N 1
ATOM 739 C CA . SER A 1 92 ? 5.582 8.533 13.729 1.00 57.69 92 SER A CA 1
ATOM 740 C C . SER A 1 92 ? 6.991 7.970 13.522 1.00 57.69 92 SER A C 1
ATOM 742 O O . SER A 1 92 ? 7.256 6.854 13.964 1.00 57.69 92 SER A O 1
ATOM 744 N N . ARG A 1 93 ? 7.913 8.705 12.886 1.00 51.25 93 ARG A N 1
ATOM 745 C CA . ARG A 1 93 ? 9.306 8.253 12.706 1.00 51.25 93 ARG A CA 1
ATOM 746 C C . ARG A 1 93 ? 10.150 8.299 13.985 1.00 51.25 93 ARG A C 1
ATOM 748 O O . ARG A 1 93 ? 11.247 7.736 14.003 1.00 51.25 93 ARG A O 1
ATOM 755 N N . THR A 1 94 ? 9.668 8.952 15.044 1.00 53.47 94 THR A N 1
ATOM 756 C CA . THR A 1 94 ? 10.352 9.006 16.347 1.00 53.47 94 THR A CA 1
ATOM 757 C C . THR A 1 94 ? 9.911 7.897 17.304 1.00 53.47 94 THR A C 1
ATOM 759 O O . THR A 1 94 ? 10.582 7.682 18.313 1.00 53.47 94 THR A O 1
ATOM 762 N N . ASP A 1 95 ? 8.847 7.157 16.975 1.00 51.66 95 ASP A N 1
ATOM 763 C CA . ASP A 1 95 ? 8.313 6.087 17.814 1.00 51.66 95 ASP A CA 1
ATOM 764 C C . ASP A 1 95 ? 9.118 4.779 17.618 1.00 51.66 95 ASP A C 1
ATOM 766 O O . ASP A 1 95 ? 9.188 4.253 16.496 1.00 51.66 95 ASP A O 1
ATOM 770 N N . PRO A 1 96 ? 9.769 4.231 18.667 1.00 49.47 96 PRO A N 1
ATOM 771 C CA . PRO A 1 96 ? 10.628 3.049 18.555 1.00 49.47 96 PRO A CA 1
ATOM 772 C C . PRO A 1 96 ? 9.903 1.792 18.051 1.00 49.47 96 PRO A C 1
ATOM 774 O O . PRO A 1 96 ? 10.559 0.905 17.505 1.00 49.47 96 PRO A O 1
ATOM 777 N N . VAL A 1 97 ? 8.573 1.717 18.170 1.00 50.81 97 VAL A N 1
ATOM 778 C CA . VAL A 1 97 ? 7.773 0.572 17.697 1.00 50.81 97 VAL A CA 1
ATOM 779 C C . VAL A 1 97 ? 7.642 0.555 16.167 1.00 50.81 97 VAL A C 1
ATOM 781 O O . VAL A 1 97 ? 7.597 -0.511 15.557 1.00 50.81 97 VAL A O 1
ATOM 784 N N . ASN A 1 98 ? 7.655 1.724 15.520 1.00 45.66 98 ASN A N 1
ATOM 785 C CA . ASN A 1 98 ? 7.391 1.865 14.085 1.00 45.66 98 ASN A CA 1
ATOM 786 C C . ASN A 1 98 ? 8.664 1.898 13.220 1.00 45.66 98 ASN A C 1
ATOM 788 O O . ASN A 1 98 ? 8.608 1.826 11.993 1.00 45.66 98 ASN A O 1
ATOM 792 N N . ARG A 1 99 ? 9.845 1.961 13.852 1.00 39.75 99 ARG A N 1
ATOM 793 C CA . ARG A 1 99 ? 11.145 1.931 13.157 1.00 39.75 99 ARG A CA 1
ATOM 794 C C . ARG A 1 99 ? 11.379 0.658 12.349 1.00 39.75 99 ARG A C 1
ATOM 796 O O . ARG A 1 99 ? 12.170 0.690 11.415 1.00 39.75 99 ARG A O 1
ATOM 803 N N . TYR A 1 100 ? 10.716 -0.444 12.687 1.00 40.16 100 TYR A N 1
ATOM 804 C CA . TYR A 1 100 ? 10.938 -1.739 12.043 1.00 40.16 100 TYR A CA 1
ATOM 805 C C . TYR A 1 100 ? 10.070 -1.977 10.798 1.00 40.16 100 TYR A C 1
ATOM 807 O O . TYR A 1 100 ? 10.350 -2.910 10.051 1.00 40.16 100 TYR A O 1
ATOM 815 N N . ALA A 1 101 ? 9.063 -1.137 10.531 1.00 41.91 101 ALA A N 1
ATOM 816 C CA . ALA A 1 101 ? 8.143 -1.319 9.402 1.00 41.91 101 ALA A CA 1
ATOM 817 C C . ALA A 1 101 ? 8.650 -0.732 8.066 1.00 41.91 101 ALA A C 1
ATOM 819 O O . ALA A 1 101 ? 8.060 -0.999 7.025 1.00 41.91 101 ALA A O 1
ATOM 820 N N . PHE A 1 102 ? 9.745 0.040 8.076 1.00 40.59 102 PHE A N 1
ATOM 821 C CA . PHE A 1 102 ? 10.216 0.816 6.915 1.00 40.59 102 PHE A CA 1
ATOM 822 C C . PHE A 1 102 ? 11.597 0.388 6.366 1.00 40.59 102 PHE A C 1
ATOM 824 O O . PHE A 1 102 ? 12.193 1.125 5.584 1.00 40.59 102 PHE A O 1
ATOM 831 N N . TYR A 1 103 ? 12.119 -0.779 6.768 1.00 34.91 103 TYR A N 1
ATOM 832 C CA . TYR A 1 103 ? 13.416 -1.325 6.313 1.00 34.91 103 TYR A CA 1
ATOM 833 C C . TYR A 1 103 ? 13.294 -2.635 5.505 1.00 34.91 103 TYR A C 1
ATOM 835 O O . TYR A 1 103 ? 14.157 -3.510 5.603 1.00 34.91 103 TYR A O 1
ATOM 843 N N . LEU A 1 104 ? 12.240 -2.773 4.702 1.00 35.97 104 LEU A N 1
ATOM 844 C CA . LEU A 1 104 ? 12.132 -3.771 3.629 1.00 35.97 104 LEU A CA 1
ATOM 845 C C . LEU A 1 104 ? 11.818 -3.054 2.317 1.00 35.97 104 LEU A C 1
ATOM 847 O O . LEU A 1 104 ? 12.328 -3.531 1.278 1.00 35.97 104 LEU A O 1
#

InterPro domains:
  IPR027806 Harbinger transposase-derived nuclease domain [PF13359] (6-64)

Foldseek 3Di:
DDQDDPPPDDPVSVVVNVVVVVVVVVVLLVLLLLCVVPVCSVDDPPDDPVVVVVVVVVSVVVLVVCCVPPVPVSVQQDWDADPVRDTDDHPVCVDPVSVPSPPD